Protein AF-A0A820BCH6-F1 (afdb_monomer)

pLDDT: mean 86.17, std 15.81, range [37.59, 98.44]

Organism: NCBI:txid392033

Structure (mmCIF, N/CA/C/O backbone):
data_AF-A0A820BCH6-F1
#
_entry.id   AF-A0A820BCH6-F1
#
loop_
_atom_site.group_PDB
_atom_site.id
_atom_site.type_symbol
_atom_site.label_atom_id
_atom_site.label_alt_id
_atom_site.label_comp_id
_atom_site.label_asym_id
_atom_site.label_entity_id
_atom_site.label_seq_id
_atom_site.pdbx_PDB_ins_code
_atom_site.Cartn_x
_atom_site.Cartn_y
_atom_site.Cartn_z
_atom_site.occupancy
_atom_site.B_iso_or_equiv
_atom_site.auth_seq_id
_atom_site.auth_comp_id
_atom_site.auth_asym_id
_atom_site.auth_atom_id
_atom_site.pdbx_PDB_model_num
ATOM 1 N N . MET A 1 1 ? 6.940 -20.050 -35.707 1.00 37.59 1 MET A N 1
ATOM 2 C CA . MET A 1 1 ? 6.678 -18.613 -35.914 1.00 37.59 1 MET A CA 1
ATOM 3 C C . MET A 1 1 ? 5.628 -18.229 -34.889 1.00 37.59 1 MET A C 1
ATOM 5 O O . MET A 1 1 ? 4.464 -18.541 -35.091 1.00 37.59 1 MET A O 1
ATOM 9 N N . TYR A 1 2 ? 6.057 -17.753 -33.720 1.00 43.53 2 TYR A N 1
ATOM 10 C CA . TYR A 1 2 ? 5.130 -17.393 -32.648 1.00 43.53 2 TYR A CA 1
ATOM 11 C C . TYR A 1 2 ? 4.460 -16.075 -33.029 1.00 43.53 2 TYR A C 1
ATOM 13 O O . TYR A 1 2 ? 5.144 -15.103 -33.340 1.00 43.53 2 TYR A O 1
ATOM 21 N N . LEU A 1 3 ? 3.131 -16.089 -33.080 1.00 43.19 3 LEU A N 1
ATOM 22 C CA . LEU A 1 3 ? 2.302 -14.908 -33.272 1.00 43.19 3 LEU A CA 1
ATOM 23 C C . LEU A 1 3 ? 2.433 -14.05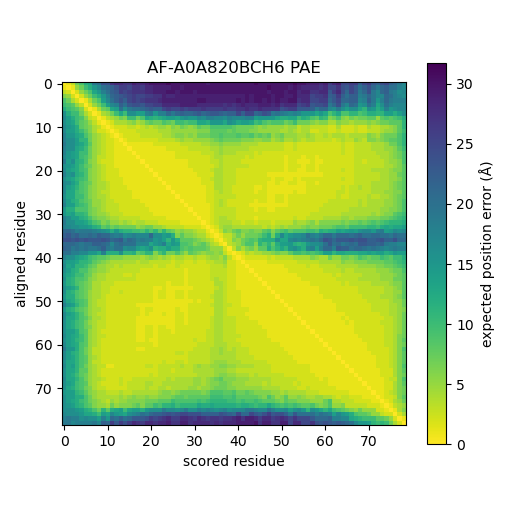2 -32.005 1.00 43.19 3 LEU A C 1
ATOM 25 O O . LEU A 1 3 ? 1.688 -14.253 -31.053 1.00 43.19 3 LEU A O 1
ATOM 29 N N . TYR A 1 4 ? 3.420 -13.158 -31.959 1.00 49.34 4 TYR A N 1
ATOM 30 C CA . TYR A 1 4 ? 3.484 -12.122 -30.933 1.00 49.34 4 TYR A CA 1
ATOM 31 C C . TYR A 1 4 ? 2.479 -11.043 -31.321 1.00 49.34 4 TYR A C 1
ATOM 33 O O . TYR A 1 4 ? 2.772 -10.132 -32.093 1.00 49.34 4 TYR A O 1
ATOM 41 N N . THR A 1 5 ? 1.247 -11.187 -30.839 1.00 47.41 5 THR A N 1
ATOM 42 C CA . THR A 1 5 ? 0.342 -10.049 -30.748 1.00 47.41 5 THR A CA 1
ATOM 43 C C . THR A 1 5 ? 1.005 -9.043 -29.816 1.00 47.41 5 THR A C 1
ATOM 45 O O . THR A 1 5 ? 1.319 -9.355 -28.671 1.00 47.41 5 THR A O 1
ATOM 48 N N . SER A 1 6 ? 1.304 -7.858 -30.347 1.00 52.47 6 SER A N 1
ATOM 49 C CA . SER A 1 6 ? 1.815 -6.711 -29.599 1.00 52.47 6 SER A CA 1
ATOM 50 C C . SER A 1 6 ? 0.716 -6.205 -28.660 1.00 52.47 6 SER A C 1
ATOM 52 O O . SER A 1 6 ? 0.110 -5.159 -28.897 1.00 52.47 6 SER A O 1
ATOM 54 N N . ASP A 1 7 ? 0.401 -6.980 -27.625 1.00 56.75 7 ASP A N 1
ATOM 55 C CA . ASP A 1 7 ? -0.562 -6.590 -26.611 1.00 56.75 7 ASP A CA 1
ATOM 56 C C . ASP A 1 7 ? 0.072 -5.483 -25.771 1.00 56.75 7 ASP A C 1
ATOM 58 O O . ASP A 1 7 ? 1.053 -5.671 -25.054 1.00 56.75 7 ASP A O 1
ATOM 62 N N . LYS A 1 8 ? -0.468 -4.278 -25.951 1.00 65.38 8 LYS A N 1
ATOM 63 C CA . LYS A 1 8 ? -0.054 -3.046 -25.285 1.00 65.38 8 LYS A CA 1
ATOM 64 C C . LYS A 1 8 ? 0.055 -3.299 -23.776 1.00 65.38 8 LYS A C 1
ATOM 66 O O . LYS A 1 8 ? -0.936 -3.669 -23.147 1.00 65.38 8 LYS A O 1
ATOM 71 N N . ILE A 1 9 ? 1.246 -3.106 -23.205 1.00 69.81 9 ILE A N 1
ATOM 72 C CA . ILE A 1 9 ? 1.476 -3.275 -21.766 1.00 69.81 9 ILE A CA 1
ATOM 73 C C . ILE A 1 9 ? 0.545 -2.310 -21.021 1.00 69.81 9 ILE A C 1
ATOM 75 O O . ILE A 1 9 ? 0.636 -1.091 -21.176 1.00 69.81 9 ILE A O 1
ATOM 79 N N . ASN A 1 10 ? -0.379 -2.857 -20.230 1.00 80.19 10 ASN A N 1
ATOM 80 C CA . ASN A 1 10 ? -1.295 -2.067 -19.414 1.00 80.19 10 ASN A CA 1
ATOM 81 C C . ASN A 1 10 ? -0.594 -1.697 -18.106 1.00 80.19 10 ASN A C 1
ATOM 83 O O . ASN A 1 10 ? -0.518 -2.507 -17.184 1.00 80.19 10 ASN A O 1
ATOM 87 N N . LEU A 1 11 ? -0.062 -0.478 -18.053 1.00 88.00 11 LEU A N 1
ATOM 88 C CA . LEU A 1 11 ? 0.588 0.061 -16.864 1.00 88.00 11 LEU A CA 1
ATOM 89 C C . LEU A 1 11 ? -0.460 0.585 -15.878 1.00 88.00 11 LEU A C 1
ATOM 91 O O . LEU A 1 11 ? -1.383 1.311 -16.255 1.00 88.00 11 LEU A O 1
ATOM 95 N N . LEU A 1 12 ? -0.291 0.245 -14.606 1.00 90.38 12 LEU A N 1
ATOM 96 C CA . LEU A 1 12 ? -1.036 0.826 -13.505 1.00 90.38 12 LEU A CA 1
ATOM 97 C C . LEU A 1 12 ? -0.567 2.272 -13.301 1.00 90.38 12 LEU A C 1
ATOM 99 O O . LEU A 1 12 ? 0.595 2.531 -12.987 1.00 90.38 12 LEU A O 1
ATOM 103 N N . SER A 1 13 ? -1.485 3.211 -13.509 1.00 90.75 13 SER A N 1
ATOM 104 C CA . SER A 1 13 ? -1.271 4.650 -13.334 1.00 90.75 13 SER A CA 1
ATOM 105 C C . SER A 1 13 ? -1.752 5.138 -11.965 1.00 90.75 13 SER A C 1
ATOM 107 O O . SER A 1 13 ? -2.617 4.513 -11.356 1.00 90.75 13 SER A O 1
ATOM 109 N N . ASN A 1 14 ? -1.292 6.321 -11.546 1.00 92.56 14 ASN A N 1
ATOM 110 C CA . ASN A 1 14 ? -1.724 7.007 -10.317 1.00 92.56 14 ASN A CA 1
ATOM 111 C C . ASN A 1 14 ? -1.408 6.248 -9.015 1.00 92.56 14 ASN A C 1
ATOM 113 O O . ASN A 1 14 ? -2.111 6.423 -8.020 1.00 92.56 14 ASN A O 1
ATOM 117 N N . LEU A 1 15 ? -0.346 5.437 -9.012 1.00 93.50 15 LEU A N 1
ATOM 118 C CA . LEU A 1 15 ? 0.109 4.689 -7.837 1.00 93.50 15 LEU A CA 1
ATOM 119 C C . LEU A 1 15 ? 0.376 5.597 -6.630 1.00 93.50 15 LEU A C 1
ATOM 121 O O . LEU A 1 15 ? -0.064 5.269 -5.535 1.00 93.50 15 LEU A O 1
ATOM 125 N N . ASP A 1 16 ? 0.987 6.768 -6.830 1.00 93.81 16 ASP A N 1
ATOM 126 C CA . ASP A 1 16 ? 1.251 7.723 -5.742 1.00 93.81 16 ASP A CA 1
ATOM 127 C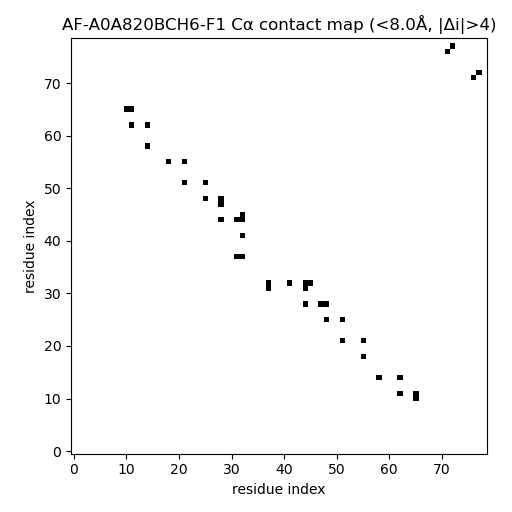 C . ASP A 1 16 ? -0.036 8.159 -5.030 1.00 93.81 16 ASP A C 1
ATOM 129 O O . ASP A 1 16 ? -0.102 8.178 -3.804 1.00 93.81 16 ASP A O 1
ATOM 133 N N . LYS A 1 17 ? -1.100 8.445 -5.794 1.00 96.19 17 LYS A N 1
ATOM 134 C CA . LYS A 1 17 ? -2.409 8.813 -5.234 1.00 96.19 17 LYS A CA 1
ATOM 135 C C . LYS A 1 17 ? -3.023 7.655 -4.451 1.00 96.19 17 LYS A C 1
ATOM 137 O O . LYS A 1 17 ? -3.594 7.885 -3.394 1.00 96.19 17 LYS A O 1
ATOM 142 N N . MET A 1 18 ? -2.896 6.426 -4.957 1.00 96.31 18 MET A N 1
ATOM 143 C CA . MET A 1 18 ? -3.387 5.233 -4.262 1.00 96.31 18 MET A CA 1
ATOM 144 C C . MET A 1 18 ? -2.633 4.993 -2.951 1.00 96.31 18 MET A C 1
ATOM 146 O O . MET A 1 18 ? -3.268 4.686 -1.948 1.00 96.31 18 MET A O 1
ATOM 150 N N . PHE A 1 19 ? -1.306 5.166 -2.931 1.00 97.00 19 PHE A N 1
ATOM 151 C CA . PHE A 1 19 ? -0.517 5.042 -1.702 1.00 97.00 19 PHE A CA 1
ATOM 152 C C . PHE A 1 19 ? -0.903 6.098 -0.665 1.00 97.00 19 PHE A C 1
ATOM 154 O O . PHE A 1 19 ? -1.118 5.736 0.487 1.00 97.00 19 PHE A O 1
ATOM 161 N N . ILE A 1 20 ? -1.082 7.357 -1.080 1.00 97.81 20 ILE A N 1
ATOM 162 C CA . ILE A 1 20 ? -1.553 8.434 -0.193 1.00 97.81 20 ILE A CA 1
ATOM 163 C C . ILE A 1 20 ? -2.929 8.093 0.396 1.00 97.81 20 ILE A C 1
ATOM 165 O O . ILE A 1 20 ? -3.135 8.215 1.597 1.00 97.81 20 ILE A O 1
ATOM 169 N N . GLU A 1 21 ? -3.873 7.626 -0.429 1.00 98.19 21 GLU A N 1
ATOM 170 C CA . GLU A 1 21 ? -5.208 7.245 0.049 1.00 98.19 21 GLU A CA 1
ATOM 171 C C . GLU A 1 21 ? -5.163 6.047 1.011 1.00 98.19 21 GLU A C 1
ATOM 173 O O . GLU A 1 21 ? -5.928 6.000 1.973 1.00 98.19 21 GLU A O 1
ATOM 178 N N . ILE A 1 22 ? -4.286 5.067 0.779 1.00 98.12 22 ILE A N 1
ATOM 179 C CA . ILE A 1 22 ? -4.106 3.930 1.693 1.00 98.12 22 ILE A CA 1
ATOM 180 C C . ILE A 1 22 ? -3.517 4.395 3.027 1.00 98.12 22 ILE A C 1
ATOM 182 O O . ILE A 1 22 ? -4.028 3.988 4.070 1.00 98.12 22 ILE A O 1
ATOM 186 N N . GLU A 1 23 ? -2.493 5.249 3.003 1.00 97.81 23 GLU A N 1
ATOM 187 C CA . GLU A 1 23 ? -1.856 5.804 4.202 1.00 97.81 23 GLU A CA 1
ATOM 188 C C . GLU A 1 23 ? -2.864 6.593 5.051 1.00 97.81 23 GLU A C 1
ATOM 190 O O . GLU A 1 23 ? -3.026 6.306 6.239 1.00 97.81 23 GLU A O 1
ATOM 195 N N . ASP A 1 24 ? -3.633 7.495 4.432 1.00 98.31 24 ASP A N 1
ATOM 196 C CA . ASP A 1 24 ? -4.687 8.258 5.111 1.00 98.31 24 ASP A CA 1
ATOM 197 C C . ASP A 1 24 ? -5.721 7.333 5.775 1.00 98.31 24 ASP A C 1
ATOM 199 O O . ASP A 1 24 ? -6.122 7.540 6.925 1.00 98.31 24 ASP A O 1
ATOM 203 N N . HIS A 1 25 ? -6.167 6.279 5.083 1.00 97.88 25 HIS A N 1
ATOM 204 C CA . HIS A 1 25 ? -7.117 5.327 5.660 1.00 97.88 25 HIS A CA 1
ATOM 205 C C . HIS A 1 25 ? -6.505 4.491 6.793 1.00 97.88 25 HIS A C 1
ATOM 207 O O . HIS A 1 25 ? -7.194 4.236 7.782 1.00 97.88 25 HIS A O 1
ATOM 213 N N . GLN A 1 26 ? -5.236 4.086 6.692 1.00 97.19 26 GLN A N 1
ATOM 214 C CA . GLN A 1 26 ? -4.547 3.362 7.763 1.00 97.19 26 GLN A CA 1
ATOM 215 C C . GLN A 1 26 ? -4.412 4.224 9.028 1.00 97.19 26 GLN A C 1
ATOM 217 O O . GLN A 1 26 ? -4.747 3.744 10.113 1.00 97.19 26 GLN A O 1
ATOM 222 N N . ILE A 1 27 ? -4.026 5.498 8.888 1.00 96.94 27 ILE A N 1
ATOM 223 C CA . ILE A 1 27 ? -3.956 6.460 10.003 1.00 96.94 27 ILE A CA 1
ATOM 224 C C . ILE A 1 27 ? -5.335 6.627 10.652 1.00 96.94 27 ILE A C 1
ATOM 226 O O . ILE A 1 27 ? -5.469 6.568 11.875 1.00 96.94 27 ILE A O 1
ATOM 230 N N . ASN A 1 28 ? -6.389 6.784 9.846 1.00 95.88 28 ASN A N 1
ATOM 231 C CA . ASN A 1 28 ? -7.752 6.916 10.360 1.00 95.88 28 ASN A CA 1
ATOM 232 C C . ASN A 1 28 ? -8.210 5.670 11.136 1.00 95.88 28 ASN A C 1
ATOM 234 O O . ASN A 1 28 ? -8.843 5.798 12.185 1.00 95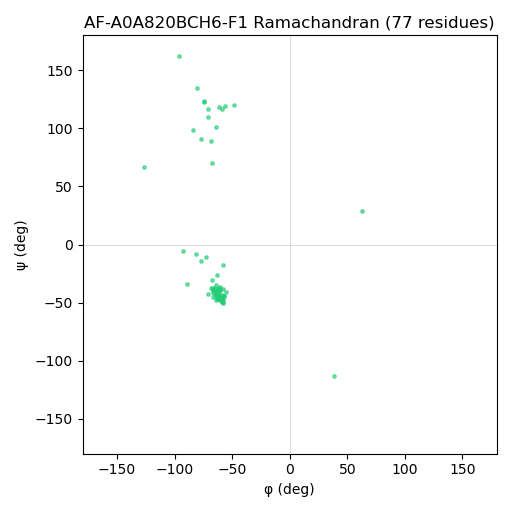.88 28 ASN A O 1
ATOM 238 N N . LEU A 1 29 ? -7.879 4.467 10.657 1.00 95.31 29 LEU A N 1
ATOM 239 C CA . LEU A 1 29 ? -8.189 3.222 11.364 1.00 95.31 29 LEU A CA 1
ATOM 240 C C . LEU A 1 29 ? -7.413 3.097 12.678 1.00 95.31 29 LEU A C 1
ATOM 242 O O . LEU A 1 29 ? -7.993 2.675 13.676 1.00 95.31 29 LEU A O 1
ATOM 246 N N . GLU A 1 30 ? -6.147 3.514 12.713 1.00 93.81 30 GLU A N 1
ATOM 247 C CA . GLU A 1 30 ? -5.348 3.534 13.942 1.00 93.81 30 GLU A CA 1
ATOM 248 C C . GLU A 1 30 ? -5.953 4.488 14.983 1.00 93.81 30 GLU A C 1
ATOM 250 O O . GLU A 1 30 ? -6.154 4.112 16.140 1.00 93.81 30 GLU A O 1
ATOM 255 N N . ILE A 1 31 ? -6.365 5.688 14.565 1.00 93.38 31 ILE A N 1
ATOM 256 C CA . ILE A 1 31 ? -7.072 6.636 15.436 1.00 93.38 31 ILE A CA 1
ATOM 257 C C . ILE A 1 31 ? -8.357 6.005 15.991 1.00 93.38 31 ILE A C 1
ATOM 259 O O . ILE A 1 31 ? -8.603 6.069 17.199 1.00 93.38 31 ILE A O 1
ATOM 263 N N . LEU A 1 32 ? -9.165 5.360 15.143 1.00 91.19 32 LEU A N 1
ATOM 264 C CA . LEU A 1 32 ? -10.390 4.680 15.574 1.00 91.19 32 LEU A CA 1
ATOM 265 C C . LEU A 1 32 ? -10.104 3.545 16.561 1.00 91.19 32 LEU A C 1
ATOM 267 O O . LEU A 1 32 ? -10.842 3.396 17.531 1.00 91.19 32 LEU A O 1
ATOM 271 N N . GLN A 1 33 ? -9.020 2.795 16.363 1.00 88.31 33 GLN A N 1
ATOM 272 C CA . GLN A 1 33 ? -8.606 1.706 17.247 1.00 88.31 33 GLN A CA 1
ATOM 273 C C . GLN A 1 33 ? -8.234 2.200 18.653 1.00 88.31 33 GLN A C 1
ATOM 275 O O . GLN A 1 33 ? -8.511 1.520 19.640 1.00 88.31 33 GLN A O 1
ATOM 280 N N . THR A 1 34 ? -7.642 3.394 18.762 1.00 86.88 34 THR A N 1
ATOM 281 C CA . THR A 1 34 ? -7.285 4.002 20.059 1.00 86.88 34 THR A CA 1
ATOM 282 C C . THR A 1 34 ? -8.474 4.615 20.806 1.00 86.88 34 THR A C 1
ATOM 284 O O . THR A 1 34 ? -8.377 4.908 22.001 1.00 86.88 34 THR A O 1
ATOM 287 N N . ASN A 1 35 ? -9.615 4.808 20.137 1.00 84.25 35 ASN A N 1
ATOM 288 C CA . ASN A 1 35 ? -10.803 5.383 20.752 1.00 84.25 35 ASN A CA 1
ATOM 289 C C . ASN A 1 35 ? -11.475 4.357 21.681 1.00 84.25 35 ASN A C 1
ATOM 291 O O . ASN A 1 35 ? -11.901 3.292 21.245 1.00 84.25 35 ASN A O 1
ATOM 295 N N . GLN A 1 36 ? -11.647 4.700 22.964 1.00 66.50 36 GLN A N 1
ATOM 296 C CA . GLN A 1 36 ? -12.279 3.824 23.969 1.00 66.50 36 GLN A CA 1
ATOM 297 C C . GLN A 1 36 ? -13.711 3.389 23.600 1.00 66.50 36 GLN A C 1
ATOM 299 O O . GLN A 1 36 ? -14.213 2.400 24.130 1.00 66.50 36 GLN A O 1
ATOM 304 N N . SER A 1 37 ? -14.357 4.096 22.668 1.00 73.12 37 SER A N 1
ATOM 305 C CA . SER A 1 37 ? -15.697 3.785 22.154 1.00 73.12 37 SER A CA 1
ATOM 306 C C . SER A 1 37 ? -15.705 2.692 21.076 1.00 73.12 37 SER A C 1
ATOM 308 O O . SER A 1 37 ? -16.780 2.264 20.662 1.00 73.12 37 SER A O 1
ATOM 310 N N . ALA A 1 38 ? -14.535 2.252 20.596 1.00 71.56 38 ALA A N 1
ATOM 311 C CA . ALA A 1 38 ? -14.419 1.308 19.486 1.00 71.56 38 ALA A CA 1
ATOM 312 C C . 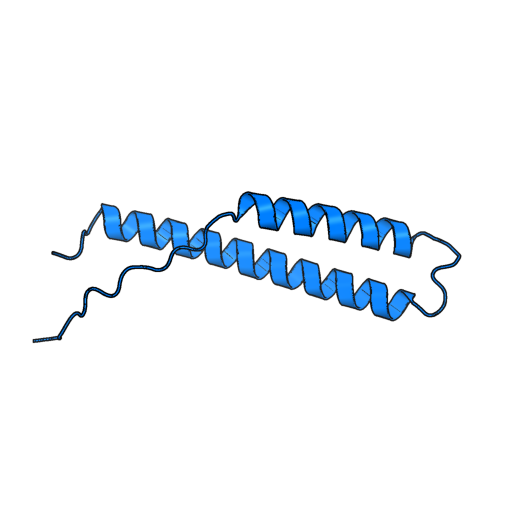ALA A 1 38 ? -15.029 -0.066 19.797 1.00 71.56 38 ALA A C 1
ATOM 314 O O . ALA A 1 38 ? -15.501 -0.721 18.876 1.00 71.56 38 ALA A O 1
ATOM 315 N N . GLY A 1 39 ? -15.096 -0.466 21.075 1.00 79.50 39 GLY A N 1
ATOM 316 C CA . GLY A 1 39 ? -15.948 -1.551 21.578 1.00 79.50 39 GLY A CA 1
ATOM 317 C C . GLY A 1 39 ? -16.068 -2.763 20.644 1.00 79.50 39 GLY A C 1
ATOM 318 O O . GLY A 1 39 ? -15.097 -3.475 20.407 1.00 79.50 39 GLY A O 1
ATOM 319 N N . SER A 1 40 ? -17.271 -2.981 20.101 1.00 82.62 40 SER A N 1
ATOM 320 C CA . SER A 1 40 ? -17.608 -4.101 19.205 1.00 82.62 40 SER A CA 1
ATOM 321 C C . SER A 1 40 ? -17.033 -4.005 17.786 1.00 82.62 40 SER A C 1
ATOM 323 O O . SER A 1 40 ? -17.129 -4.971 17.037 1.00 82.62 40 SER A O 1
ATOM 325 N N . PHE A 1 41 ? -16.473 -2.861 17.393 1.00 88.62 41 PHE A N 1
ATOM 326 C CA . PHE A 1 41 ? -15.917 -2.623 16.057 1.00 88.62 41 PHE A CA 1
ATOM 327 C C . PHE A 1 41 ? -14.418 -2.915 15.967 1.00 88.62 41 PHE A C 1
ATOM 329 O O . PHE A 1 41 ? -13.865 -2.867 14.873 1.00 88.62 41 PHE A O 1
ATOM 336 N N . LEU A 1 42 ? -13.744 -3.232 17.079 1.00 90.44 42 LEU A N 1
ATOM 337 C CA . LEU A 1 42 ? -12.298 -3.486 17.087 1.00 90.44 42 LEU A CA 1
ATOM 338 C C . LEU A 1 42 ? -11.881 -4.617 16.138 1.00 90.44 42 LEU A C 1
ATOM 340 O O . LEU A 1 42 ? -10.859 -4.495 15.459 1.00 90.44 42 LEU A O 1
ATOM 344 N N . ASP A 1 43 ? -12.684 -5.677 16.042 1.00 91.81 43 ASP A N 1
ATOM 345 C CA . ASP A 1 43 ? -12.435 -6.786 15.114 1.00 91.81 43 ASP A CA 1
ATOM 346 C C . ASP A 1 43 ? -12.539 -6.328 13.652 1.00 91.81 43 ASP A C 1
ATOM 348 O O . ASP A 1 43 ? -11.732 -6.714 12.804 1.00 91.81 43 ASP A O 1
ATOM 352 N N . GLU A 1 44 ? -13.509 -5.462 13.351 1.00 94.19 44 GLU A N 1
ATOM 353 C CA . GLU A 1 44 ? -13.719 -4.917 12.011 1.00 94.19 44 GLU A CA 1
ATOM 354 C C . GLU A 1 44 ? -12.621 -3.918 11.623 1.00 94.19 44 GLU A C 1
ATOM 356 O O . GLU A 1 44 ? -12.087 -3.998 10.518 1.00 94.19 44 GLU A O 1
ATOM 361 N N . ILE A 1 45 ? -12.218 -3.042 12.548 1.00 94.62 45 ILE A N 1
ATOM 362 C CA . ILE A 1 45 ? -11.094 -2.111 12.373 1.00 94.62 45 ILE A CA 1
ATOM 363 C C . ILE A 1 45 ? -9.803 -2.893 12.092 1.00 94.62 45 ILE A C 1
ATOM 365 O O . ILE A 1 45 ? -9.137 -2.640 11.088 1.00 94.62 45 ILE A O 1
ATOM 369 N N . SER A 1 46 ? -9.512 -3.916 12.904 1.00 93.81 46 SER A N 1
ATOM 370 C CA . SER A 1 46 ? -8.320 -4.763 12.742 1.00 93.81 46 SER A CA 1
ATOM 371 C C . SER A 1 46 ? -8.318 -5.502 11.400 1.00 93.81 46 SER A C 1
ATOM 373 O O . SER A 1 46 ? -7.286 -5.606 10.732 1.00 93.81 46 SER A O 1
ATOM 375 N N . LYS A 1 47 ? -9.488 -5.987 10.962 1.00 96.38 47 LYS A N 1
ATOM 376 C CA . LYS A 1 47 ? -9.652 -6.622 9.651 1.00 96.38 47 LYS A CA 1
ATOM 377 C C . LYS A 1 47 ? -9.366 -5.644 8.510 1.00 96.38 47 LYS A C 1
ATOM 379 O O . LYS A 1 47 ? -8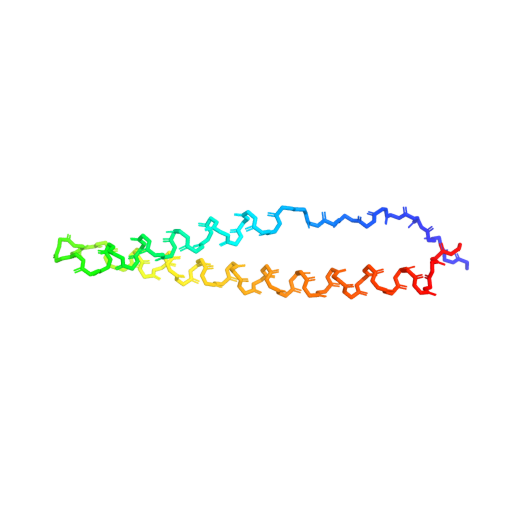.679 -6.016 7.556 1.00 96.38 47 LYS A O 1
ATOM 384 N N . TRP A 1 48 ? -9.872 -4.414 8.587 1.00 97.88 48 TRP A N 1
ATOM 385 C CA . TRP A 1 48 ? -9.613 -3.394 7.569 1.00 97.88 48 TRP A CA 1
ATOM 386 C C . TRP A 1 48 ? -8.148 -2.960 7.541 1.00 97.88 48 TRP A C 1
ATOM 388 O O . TRP A 1 48 ? -7.591 -2.849 6.451 1.00 97.88 48 TRP A O 1
ATOM 398 N N . GLN A 1 49 ? -7.489 -2.821 8.695 1.00 97.06 49 GLN A N 1
ATOM 399 C CA . GLN A 1 49 ? -6.045 -2.559 8.758 1.00 97.06 49 GLN A CA 1
ATOM 400 C C . GLN A 1 49 ? -5.239 -3.655 8.059 1.00 97.06 49 GLN A C 1
ATOM 402 O O . GLN A 1 49 ? -4.441 -3.350 7.176 1.00 97.06 49 GLN A O 1
ATOM 407 N N . SER A 1 50 ? -5.495 -4.929 8.375 1.00 97.75 50 SER A N 1
ATOM 408 C CA . SER A 1 50 ? -4.810 -6.048 7.713 1.00 97.75 50 SER A CA 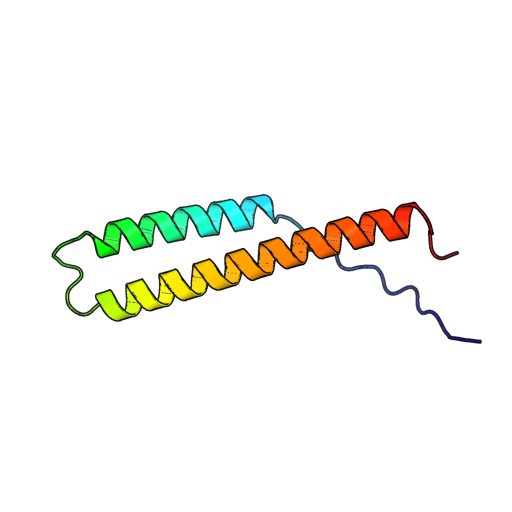1
ATOM 409 C C . SER A 1 50 ? -5.090 -6.086 6.206 1.00 97.75 50 SER A C 1
ATOM 411 O O . SER A 1 50 ? -4.191 -6.352 5.408 1.00 97.75 50 SER A O 1
ATOM 413 N N . THR A 1 51 ? -6.320 -5.764 5.801 1.00 98.44 51 THR A N 1
ATOM 414 C CA . THR A 1 51 ? -6.699 -5.702 4.384 1.00 98.44 51 THR A CA 1
ATOM 415 C C . THR A 1 51 ? -5.930 -4.602 3.651 1.00 98.44 51 THR A C 1
ATOM 417 O O . THR A 1 51 ? -5.369 -4.860 2.589 1.00 98.44 51 THR A O 1
ATOM 420 N N . LEU A 1 52 ? -5.864 -3.391 4.211 1.00 98.25 52 LEU A N 1
ATOM 421 C CA . LEU A 1 52 ? -5.150 -2.270 3.594 1.00 98.25 52 LEU A CA 1
ATOM 422 C C . LEU A 1 52 ? -3.638 -2.498 3.551 1.00 98.25 52 LEU A C 1
ATOM 424 O O . LEU A 1 52 ? -3.022 -2.168 2.543 1.00 98.25 52 LEU A O 1
ATOM 428 N N . GLN A 1 53 ? -3.052 -3.106 4.586 1.00 98.12 53 GLN A N 1
ATOM 429 C CA . GLN A 1 53 ? -1.642 -3.514 4.574 1.00 98.12 53 GLN A CA 1
ATOM 430 C C . GLN A 1 53 ? -1.359 -4.495 3.433 1.00 98.12 53 GLN A C 1
ATOM 432 O O . GLN A 1 53 ? -0.416 -4.306 2.670 1.00 98.12 53 GLN A O 1
ATOM 437 N N . HIS A 1 54 ? -2.217 -5.503 3.253 1.00 98.44 54 HIS A N 1
ATOM 438 C CA . HIS A 1 54 ? -2.049 -6.464 2.168 1.00 98.44 54 HIS A CA 1
ATOM 439 C C . HIS A 1 54 ? -2.185 -5.816 0.780 1.00 98.44 54 HIS A C 1
ATOM 441 O O . HIS A 1 54 ? -1.401 -6.106 -0.124 1.00 98.44 54 HIS A O 1
ATOM 447 N N . VAL A 1 55 ? -3.149 -4.905 0.602 1.00 98.12 55 VAL A N 1
ATOM 448 C CA . VAL A 1 55 ? -3.295 -4.138 -0.647 1.00 98.12 55 VAL A CA 1
ATOM 449 C C . VAL A 1 55 ? -2.03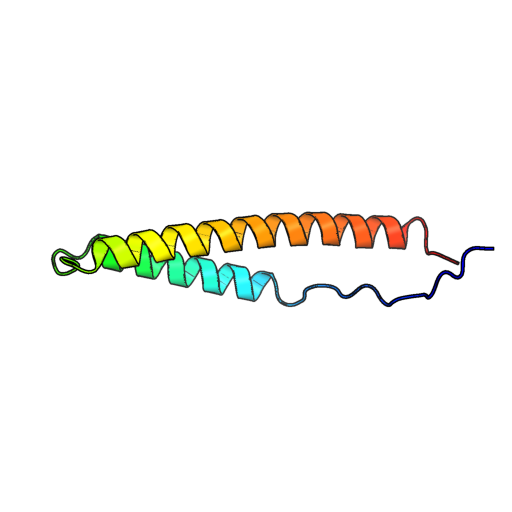7 -3.314 -0.928 1.00 98.12 55 VAL A C 1
ATOM 451 O O . VAL A 1 55 ? -1.537 -3.328 -2.052 1.00 98.12 55 VAL A O 1
ATOM 454 N N . GLU A 1 56 ? -1.493 -2.636 0.080 1.00 98.06 56 GLU A N 1
ATOM 455 C CA . GLU A 1 56 ? -0.271 -1.842 -0.044 1.00 98.06 56 GLU A CA 1
ATOM 456 C C . GLU A 1 56 ? 0.935 -2.695 -0.471 1.00 98.06 56 GLU A C 1
ATOM 458 O O . GLU A 1 56 ? 1.688 -2.309 -1.367 1.00 98.06 56 GLU A O 1
ATOM 463 N N . GLU A 1 57 ? 1.103 -3.878 0.125 1.00 98.19 57 GLU A N 1
ATOM 464 C CA . GLU A 1 57 ? 2.149 -4.837 -0.245 1.00 98.19 57 GLU A CA 1
ATOM 465 C C . GLU A 1 57 ? 2.030 -5.275 -1.708 1.00 98.19 57 GLU A C 1
ATOM 467 O O . GLU A 1 57 ? 3.020 -5.262 -2.446 1.00 98.19 57 GLU A O 1
ATOM 472 N N . VAL A 1 58 ? 0.817 -5.620 -2.148 1.00 98.00 58 VAL A N 1
ATOM 473 C CA . VAL A 1 58 ? 0.552 -6.012 -3.538 1.00 98.00 58 VAL A CA 1
ATOM 474 C C . VAL A 1 58 ? 0.860 -4.861 -4.494 1.00 98.00 58 VAL A C 1
ATOM 476 O O . VAL A 1 58 ? 1.515 -5.086 -5.512 1.00 98.00 58 VAL A O 1
ATOM 479 N N . LEU A 1 59 ? 0.465 -3.626 -4.168 1.00 97.38 59 LEU A N 1
ATOM 480 C CA . LEU A 1 59 ? 0.764 -2.452 -4.994 1.00 97.38 59 LEU A CA 1
ATOM 481 C C . LEU A 1 59 ? 2.268 -2.166 -5.077 1.00 97.38 59 LEU A C 1
ATOM 483 O O . LEU A 1 59 ? 2.764 -1.845 -6.157 1.00 97.38 59 LEU A O 1
ATOM 487 N N . LYS A 1 60 ? 3.018 -2.333 -3.979 1.00 97.25 60 LYS A N 1
ATOM 488 C CA . LYS A 1 60 ? 4.486 -2.202 -3.983 1.00 97.25 60 LYS A CA 1
ATOM 489 C C . LYS A 1 60 ? 5.135 -3.222 -4.916 1.00 97.25 60 LYS A C 1
ATOM 491 O O . LYS A 1 60 ? 5.998 -2.856 -5.715 1.00 97.25 60 LYS A O 1
ATOM 496 N N . GLN A 1 61 ? 4.706 -4.484 -4.846 1.00 97.56 61 GLN A N 1
ATOM 497 C CA . GLN A 1 61 ? 5.218 -5.536 -5.729 1.00 97.56 61 GLN A CA 1
ATOM 498 C C . GLN A 1 61 ? 4.827 -5.301 -7.188 1.00 97.56 61 GLN A C 1
ATOM 500 O O . GLN A 1 61 ? 5.664 -5.453 -8.077 1.00 97.56 61 GLN A O 1
ATOM 505 N N . TRP A 1 62 ? 3.588 -4.875 -7.441 1.00 96.00 62 TRP A N 1
ATOM 506 C CA . TRP A 1 62 ? 3.138 -4.524 -8.783 1.00 96.00 62 TRP A CA 1
ATOM 507 C C . TRP A 1 62 ? 3.989 -3.402 -9.369 1.00 96.00 62 TRP A C 1
ATOM 509 O O . TRP A 1 62 ? 4.491 -3.542 -10.481 1.00 96.00 62 TRP A O 1
ATOM 519 N N . ASN A 1 63 ? 4.196 -2.316 -8.618 1.00 95.38 63 ASN A N 1
ATOM 520 C CA . ASN A 1 63 ? 5.015 -1.194 -9.064 1.00 95.38 63 ASN A CA 1
ATOM 521 C C . ASN A 1 63 ? 6.449 -1.642 -9.378 1.00 95.38 63 ASN A C 1
ATOM 523 O O . ASN A 1 63 ? 6.979 -1.330 -10.438 1.00 95.38 63 ASN A O 1
ATOM 527 N N . TYR A 1 64 ? 7.053 -2.450 -8.504 1.00 96.12 64 TYR A N 1
ATOM 528 C CA . TYR A 1 64 ? 8.392 -2.992 -8.733 1.00 96.12 64 TYR A CA 1
ATOM 529 C C . TYR A 1 64 ? 8.483 -3.804 -10.034 1.00 96.12 64 TYR A C 1
ATOM 531 O O . TYR A 1 64 ? 9.370 -3.574 -10.857 1.00 96.12 64 TYR A O 1
ATOM 539 N N . VAL A 1 65 ? 7.552 -4.736 -10.243 1.00 95.12 65 VAL A N 1
ATOM 540 C CA . VAL A 1 65 ? 7.504 -5.566 -11.454 1.00 95.12 65 VAL A CA 1
ATOM 541 C C . VAL A 1 65 ? 7.248 -4.708 -12.694 1.00 95.12 65 VAL A C 1
ATOM 543 O O . VAL A 1 65 ? 7.874 -4.927 -13.728 1.00 95.12 65 VAL A O 1
ATOM 546 N N . GLN A 1 66 ? 6.373 -3.710 -12.594 1.00 93.88 66 GLN A N 1
ATOM 547 C CA . GLN A 1 66 ? 6.074 -2.776 -13.673 1.00 93.88 66 GLN A CA 1
ATOM 548 C C . GLN A 1 66 ? 7.302 -1.962 -14.096 1.00 93.88 66 GLN A C 1
ATOM 550 O O . GLN A 1 66 ? 7.602 -1.893 -15.285 1.00 93.88 66 GLN A O 1
ATOM 555 N N . GLU A 1 67 ? 8.046 -1.399 -13.144 1.00 92.69 67 GLU A N 1
ATOM 556 C CA . GLU A 1 67 ? 9.288 -0.666 -13.413 1.00 92.69 67 GLU A CA 1
ATOM 557 C C . GLU A 1 67 ? 10.343 -1.560 -14.082 1.00 92.69 67 GLU A C 1
ATOM 559 O O . GLU A 1 67 ? 11.026 -1.146 -15.024 1.00 92.69 67 GLU A O 1
ATOM 564 N N . LEU A 1 68 ? 10.449 -2.824 -13.654 1.00 92.50 68 LEU A N 1
ATOM 565 C CA . LEU A 1 68 ? 11.312 -3.802 -14.317 1.00 92.50 68 LEU A CA 1
ATOM 566 C C . LEU A 1 68 ? 10.870 -4.081 -15.756 1.00 92.50 68 LEU A C 1
ATOM 568 O O . LEU A 1 68 ? 11.722 -4.136 -16.643 1.00 92.50 68 LEU A O 1
ATOM 572 N N . TRP A 1 69 ? 9.567 -4.229 -16.002 1.00 90.06 69 TRP A N 1
ATOM 573 C CA . TRP A 1 69 ? 9.030 -4.425 -17.349 1.00 90.06 69 TRP A CA 1
ATOM 574 C C . TRP A 1 69 ? 9.312 -3.235 -18.260 1.00 90.06 69 TRP A C 1
ATOM 576 O O . TRP A 1 69 ? 9.827 -3.442 -19.355 1.00 90.06 69 TRP A O 1
ATOM 586 N N . ILE A 1 70 ? 9.062 -2.005 -17.799 1.00 87.88 70 ILE A N 1
ATOM 587 C CA . ILE A 1 70 ? 9.375 -0.776 -18.548 1.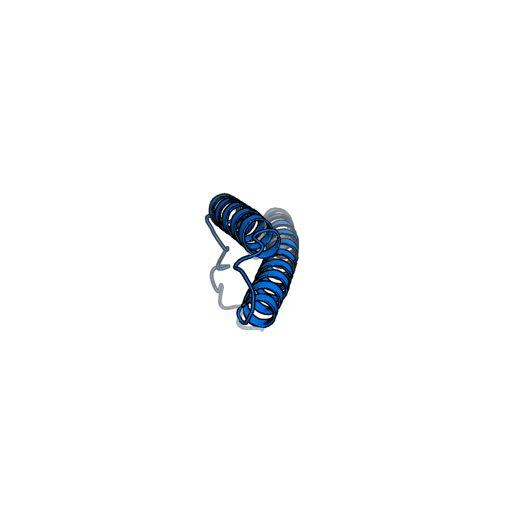00 87.88 70 ILE A CA 1
ATOM 588 C C . ILE A 1 70 ? 10.868 -0.732 -18.891 1.00 87.88 70 ILE A C 1
ATOM 590 O O . ILE A 1 70 ? 11.251 -0.442 -20.026 1.00 87.88 70 ILE A O 1
ATOM 594 N N . LYS A 1 71 ? 11.733 -1.068 -17.928 1.00 88.75 71 LYS A N 1
ATOM 595 C CA . LYS A 1 71 ? 13.180 -1.107 -18.148 1.00 88.75 71 LYS A CA 1
ATOM 596 C C . LYS A 1 71 ? 13.575 -2.155 -19.189 1.00 88.75 71 LYS A C 1
ATOM 598 O O . LYS A 1 71 ? 14.387 -1.853 -20.061 1.00 88.75 71 LYS A O 1
ATOM 603 N N . ILE A 1 72 ? 13.031 -3.368 -19.109 1.00 87.81 72 ILE A N 1
ATOM 604 C CA . ILE A 1 72 ? 13.315 -4.440 -20.074 1.00 87.81 72 ILE A CA 1
ATOM 605 C C . ILE A 1 72 ? 12.849 -4.038 -21.475 1.00 87.81 72 ILE A C 1
ATOM 607 O O . ILE A 1 72 ? 13.639 -4.145 -22.409 1.00 87.81 72 ILE A O 1
ATOM 611 N N . ASP A 1 73 ? 11.627 -3.520 -21.602 1.00 83.00 73 ASP A N 1
ATOM 612 C CA . ASP A 1 73 ? 11.057 -3.071 -22.877 1.00 83.00 73 ASP A CA 1
ATOM 613 C C . ASP A 1 73 ? 11.887 -1.937 -23.502 1.00 83.00 73 ASP A C 1
ATOM 615 O O . ASP A 1 73 ? 12.139 -1.930 -24.701 1.00 83.00 73 ASP A O 1
ATOM 619 N N . SER A 1 74 ? 12.436 -1.028 -22.686 1.00 82.25 74 SER A N 1
ATOM 620 C CA . SER A 1 74 ? 13.320 0.036 -23.185 1.00 82.25 74 SER A CA 1
ATOM 621 C C . SER A 1 74 ? 14.673 -0.461 -23.720 1.00 82.25 74 SER A C 1
ATOM 623 O O . SER A 1 74 ? 15.249 0.164 -24.611 1.00 82.25 74 SER A O 1
ATOM 625 N N . LEU A 1 75 ? 15.202 -1.566 -23.179 1.00 85.06 75 LEU A N 1
ATOM 626 C CA . LEU A 1 75 ? 16.506 -2.134 -23.558 1.00 85.06 75 LEU A CA 1
ATOM 627 C C . LEU A 1 75 ? 16.399 -3.140 -24.703 1.00 85.06 75 LEU A C 1
ATOM 629 O O . LEU A 1 75 ? 17.307 -3.247 -25.527 1.00 85.06 75 LEU A O 1
ATOM 633 N N . PHE A 1 76 ? 15.297 -3.877 -24.737 1.00 78.25 76 PHE A N 1
ATOM 634 C CA . PHE A 1 76 ? 14.977 -4.860 -25.757 1.00 78.25 76 PHE A CA 1
ATOM 635 C C . PHE A 1 76 ? 13.592 -4.540 -26.310 1.00 78.25 76 PH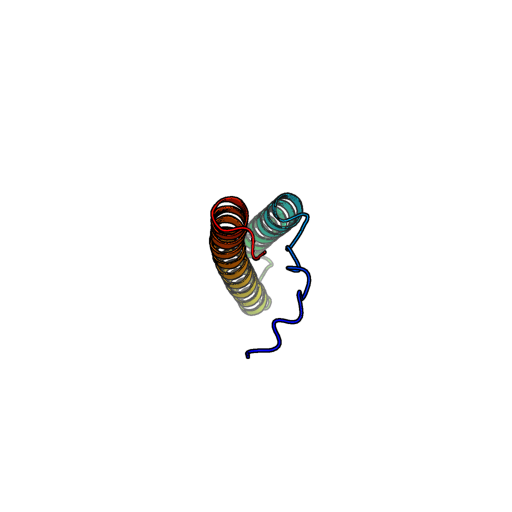E A C 1
ATOM 637 O O . PHE A 1 76 ? 12.670 -5.328 -26.086 1.00 78.25 76 PHE A O 1
ATOM 644 N N . PRO A 1 77 ? 13.435 -3.392 -27.003 1.00 63.91 77 PRO A N 1
ATOM 645 C CA . PRO A 1 77 ? 12.166 -3.065 -27.626 1.00 63.91 77 PRO A CA 1
ATOM 646 C C . PRO A 1 77 ? 11.830 -4.220 -28.556 1.00 63.91 77 PRO A C 1
ATOM 648 O O . PRO A 1 77 ? 12.627 -4.572 -29.430 1.00 63.91 77 PRO A O 1
ATOM 651 N N . ILE A 1 78 ? 10.705 -4.875 -28.288 1.00 57.81 78 ILE A N 1
ATOM 652 C CA . ILE A 1 78 ? 10.237 -6.014 -29.070 1.00 57.81 78 ILE A CA 1
ATOM 653 C C . ILE A 1 78 ? 9.960 -5.467 -30.482 1.00 57.81 78 ILE A C 1
ATOM 655 O O . ILE A 1 78 ? 8.975 -4.761 -30.683 1.00 57.81 78 ILE A O 1
ATOM 659 N N . ILE A 1 79 ? 10.894 -5.702 -31.416 1.00 51.88 79 ILE A N 1
ATOM 660 C CA . ILE A 1 79 ? 10.788 -5.339 -32.843 1.00 51.88 79 ILE A CA 1
ATOM 661 C C . ILE A 1 79 ? 9.761 -6.245 -33.519 1.00 51.88 79 ILE A C 1
ATOM 663 O O . ILE A 1 79 ? 9.849 -7.478 -33.305 1.00 51.88 79 ILE A O 1
#

InterPro domains:
  IPR013602 Dynein heavy chain, linker [PF08393] (4-76)
  IPR026983 Dynein heavy chain [PTHR46961] (8-76)
  IPR042222 Dynein heavy chain, domain 2, N-terminal [G3DSA:1.20.140.100] (1-78)

Foldseek 3Di:
DDPPPPPPPDDDPPLVVVVVVLVVLLVVLVVLCPDPPCPPCNVVSVVVNVVSVVVNVVSVVSVVVRVVVVVVCVVCVPD

Nearest PDB structures (foldseek):
  7y6c-assembly2_D  TM=9.027E-01  e=7.216E+00  Edwardsiella piscicida
  6sv1-assembly3_b  TM=4.374E-01  e=6.384E+00  Rhodospirillum rubrum

Mean predicted aligned error: 7.25 Å

Sequence (79 aa):
MYLYTSDKINLLSNLDKMFIEIEDHQINLEILQTNQSAGSFLDEISKWQSTLQHVEEVLKQWNYVQELWIKIDSLFPII

Solvent-accessible surface area (backbone atoms only — not comparable to full-atom values): 4802 Å² total; per-residue (Å²): 135,82,85,76,72,85,71,76,83,85,76,87,73,67,57,69,61,52,51,53,54,50,51,55,50,47,53,51,43,51,55,48,67,71,38,89,82,34,68,90,46,47,68,56,46,52,51,51,48,54,50,52,52,52,52,50,53,50,51,53,52,49,49,54,54,48,53,50,48,54,52,48,41,72,75,56,60,86,124

Secondary structure (DSSP, 8-state):
----------PPP-HHHHHHHHHHHHHHHHHHHHSGGGGGGHHHHHHHHHHHHHHHHHHHHHHHHHHHHHHHHHHS---

Radius of gyration: 19.31 Å; Cα contacts (8 Å, |Δi|>4): 21; chains: 1; bounding box: 34×27×60 Å